Protein AF-A0A2G9ZWN4-F1 (afdb_monomer_lite)

Foldseek 3Di:
DVLQVVLPHQADPQADDDADSNVVSQVSSVVVVDDDDDDPPDDDDDDPCPVVVVVVHPRVVRHLSVLVVVCVVCVVVVLVVLLVCVVVVHPLVVLLVDVVNVVNVSVVVSCVSVDVCVSCVNRPDDD

pLDDT: mean 93.02, std 6.15, range [51.22, 98.0]

Radius of gyration: 16.31 Å; chains: 1; bounding box: 33×40×40 Å

Structure (mmCIF, N/CA/C/O backbone):
data_AF-A0A2G9ZWN4-F1
#
_entry.id   AF-A0A2G9ZWN4-F1
#
loop_
_atom_site.group_PDB
_atom_site.id
_atom_site.type_symbol
_atom_site.label_atom_id
_atom_site.label_alt_id
_atom_site.label_comp_id
_atom_site.label_asym_id
_atom_site.label_entity_id
_atom_site.label_seq_id
_atom_site.pdbx_PDB_ins_code
_atom_site.Cartn_x
_atom_site.Cartn_y
_atom_site.Cartn_z
_atom_site.occupancy
_atom_site.B_iso_or_equiv
_atom_site.auth_seq_id
_atom_site.auth_comp_id
_atom_site.auth_asym_id
_atom_site.auth_atom_id
_atom_site.pdbx_PDB_model_num
ATOM 1 N N . ARG A 1 1 ? -2.695 -15.331 -15.959 1.00 82.81 1 ARG A N 1
ATOM 2 C CA . ARG A 1 1 ? -2.865 -13.967 -16.517 1.00 82.81 1 ARG A CA 1
ATOM 3 C C . ARG A 1 1 ? -4.279 -13.441 -16.283 1.00 82.81 1 ARG A C 1
ATOM 5 O O . ARG A 1 1 ? -4.395 -12.327 -15.808 1.00 82.81 1 ARG A O 1
ATOM 12 N N . GLU A 1 2 ? -5.306 -14.276 -16.459 1.00 95.44 2 GLU A N 1
ATOM 13 C CA . GLU A 1 2 ? -6.726 -13.954 -16.218 1.00 95.44 2 GLU A CA 1
ATOM 14 C C . GLU A 1 2 ? -7.016 -13.087 -14.979 1.00 95.44 2 GLU A C 1
ATOM 16 O O . GLU A 1 2 ? -7.659 -12.053 -15.109 1.00 95.44 2 GLU A O 1
ATOM 21 N N . ILE A 1 3 ? -6.507 -13.450 -13.791 1.00 95.00 3 ILE A N 1
ATOM 22 C CA . ILE A 1 3 ? -6.748 -12.665 -12.564 1.00 95.00 3 ILE A CA 1
ATOM 23 C C . ILE A 1 3 ? -6.200 -11.241 -12.696 1.00 95.00 3 ILE A C 1
ATOM 25 O O . ILE A 1 3 ? -6.887 -10.297 -12.331 1.00 95.00 3 ILE A O 1
ATOM 29 N N . VAL A 1 4 ? -4.990 -11.081 -13.238 1.00 95.12 4 VAL A N 1
ATOM 30 C CA . VAL A 1 4 ? -4.358 -9.766 -13.429 1.00 95.12 4 VAL A CA 1
ATOM 31 C C . VAL A 1 4 ? -5.193 -8.913 -14.379 1.00 95.12 4 VAL A C 1
ATOM 33 O O . VAL A 1 4 ? -5.467 -7.758 -14.070 1.00 95.12 4 VAL A O 1
ATOM 36 N N . ASP A 1 5 ? -5.643 -9.487 -15.494 1.00 95.62 5 ASP A N 1
ATOM 37 C CA . ASP A 1 5 ? -6.469 -8.771 -16.468 1.00 95.62 5 ASP A CA 1
ATOM 38 C C . ASP A 1 5 ? -7.827 -8.385 -15.849 1.00 95.62 5 ASP A C 1
ATOM 40 O O . ASP A 1 5 ? -8.260 -7.239 -15.966 1.00 95.62 5 ASP A O 1
ATOM 44 N N . LYS A 1 6 ? -8.446 -9.299 -15.087 1.00 96.12 6 LYS A N 1
ATOM 45 C CA . LYS A 1 6 ? -9.713 -9.077 -14.373 1.00 96.12 6 LYS A CA 1
ATOM 46 C C . LYS A 1 6 ? -9.641 -7.928 -13.369 1.00 96.12 6 LYS A C 1
ATOM 48 O O . LYS A 1 6 ? -10.611 -7.194 -13.226 1.00 96.12 6 LYS A O 1
ATOM 53 N N . VAL A 1 7 ? -8.515 -7.764 -12.673 1.00 96.25 7 VAL A N 1
ATOM 54 C CA . VAL A 1 7 ? -8.360 -6.700 -11.669 1.00 96.25 7 VAL A CA 1
ATOM 55 C C . VAL A 1 7 ? -7.861 -5.375 -12.251 1.00 96.25 7 VAL A C 1
ATOM 57 O O . VAL A 1 7 ? -7.549 -4.466 -11.484 1.00 96.25 7 VAL A O 1
ATOM 60 N N . GLY A 1 8 ? -7.772 -5.237 -13.579 1.00 94.56 8 GLY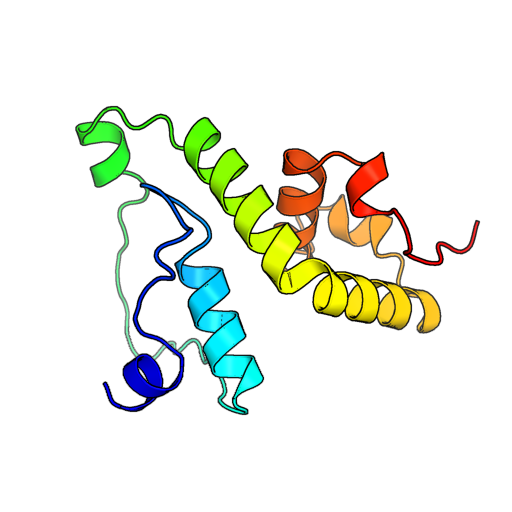 A N 1
ATOM 61 C CA . GLY A 1 8 ? -7.379 -3.990 -14.248 1.00 94.56 8 GLY A CA 1
ATOM 62 C C . GLY A 1 8 ? -5.913 -3.921 -14.686 1.00 94.56 8 GLY A C 1
ATOM 63 O O . GLY A 1 8 ? -5.376 -2.833 -14.855 1.00 94.56 8 GLY A O 1
ATOM 64 N N . GLY A 1 9 ? -5.246 -5.063 -14.863 1.00 95.00 9 GLY A N 1
ATOM 65 C CA . GLY A 1 9 ? -3.883 -5.143 -15.389 1.00 95.00 9 GLY A CA 1
ATOM 66 C C . GLY A 1 9 ? -2.783 -5.018 -14.330 1.00 95.00 9 GLY A C 1
ATOM 67 O O . GLY A 1 9 ? -3.039 -4.954 -13.124 1.00 95.00 9 GLY A O 1
ATOM 68 N N . LEU A 1 10 ? -1.526 -5.018 -14.793 1.00 93.19 10 LEU A N 1
ATOM 69 C CA . LEU A 1 10 ? -0.337 -5.032 -13.928 1.00 93.19 10 LEU A CA 1
ATOM 70 C C . LEU A 1 10 ? -0.186 -3.749 -13.107 1.00 93.19 10 LEU A C 1
ATOM 72 O O . LEU A 1 10 ? 0.088 -3.826 -11.915 1.00 93.19 10 LEU A O 1
ATOM 76 N N . ALA A 1 11 ? -0.404 -2.591 -13.722 1.00 92.94 11 ALA A N 1
ATOM 77 C CA . ALA A 1 11 ? -0.275 -1.297 -13.071 1.00 92.94 11 ALA A CA 1
ATOM 78 C C . ALA A 1 11 ? -1.398 -0.365 -13.526 1.00 92.94 11 ALA A C 1
ATOM 80 O O . ALA A 1 11 ? -1.783 -0.372 -14.695 1.00 92.94 11 ALA A O 1
ATOM 81 N N . ASP A 1 12 ? -1.892 0.439 -12.591 1.00 93.19 12 ASP A N 1
ATOM 82 C CA . ASP A 1 12 ? -2.768 1.566 -12.891 1.00 93.19 12 ASP A CA 1
ATOM 83 C C . ASP A 1 12 ? -1.967 2.668 -13.612 1.00 93.19 12 ASP A C 1
ATOM 85 O O . ASP A 1 12 ? -0.835 2.971 -13.224 1.00 93.19 12 ASP A O 1
ATOM 89 N N . LEU A 1 13 ? -2.544 3.270 -14.654 1.00 92.81 13 LEU A N 1
ATOM 90 C CA . LEU A 1 13 ? -1.895 4.303 -15.475 1.00 92.81 13 LEU A CA 1
ATOM 91 C C . LEU A 1 13 ? -1.741 5.646 -14.737 1.00 92.81 13 LEU A C 1
ATOM 93 O O . LEU A 1 13 ? -0.980 6.528 -15.166 1.00 92.81 13 LEU A O 1
ATOM 97 N N . ASP A 1 14 ? -2.433 5.802 -13.609 1.00 94.44 14 ASP A N 1
ATOM 98 C CA . ASP A 1 14 ? -2.260 6.946 -12.721 1.00 94.44 14 ASP A CA 1
ATOM 99 C C . ASP A 1 14 ? -0.880 6.948 -12.049 1.00 94.44 14 ASP A C 1
ATOM 101 O O . ASP A 1 14 ? -0.301 8.023 -11.835 1.00 94.44 14 ASP A O 1
ATOM 105 N N . TYR A 1 15 ? -0.297 5.769 -11.796 1.00 94.62 15 TYR A N 1
ATOM 106 C CA . TYR A 1 15 ? 1.068 5.666 -11.288 1.00 94.62 15 TYR A CA 1
ATOM 107 C C . TYR A 1 15 ? 2.081 6.111 -12.341 1.00 94.62 15 TYR A C 1
ATOM 109 O O . TYR A 1 15 ? 1.955 5.856 -13.539 1.00 94.62 15 TYR A O 1
ATOM 117 N N . LYS A 1 16 ? 3.123 6.803 -11.882 1.00 88.75 16 LYS A N 1
ATOM 118 C CA . LYS A 1 16 ? 4.256 7.214 -12.718 1.00 88.75 16 LYS A CA 1
ATOM 119 C C . LYS A 1 16 ? 5.448 6.299 -12.469 1.00 88.75 16 LYS A C 1
ATOM 121 O O . LYS A 1 16 ? 5.427 5.497 -11.553 1.00 88.75 16 LYS A O 1
ATOM 126 N N . THR A 1 17 ? 6.484 6.449 -13.281 1.00 89.62 17 THR A N 1
ATOM 127 C CA . THR A 1 17 ? 7.814 5.808 -13.254 1.00 89.62 17 THR A CA 1
ATOM 128 C C . THR A 1 17 ? 8.118 4.72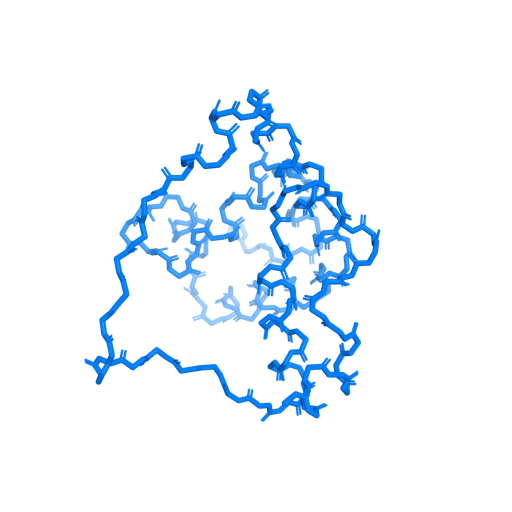0 -12.205 1.00 89.62 17 THR A C 1
ATOM 130 O O . THR A 1 17 ? 8.563 3.651 -12.606 1.00 89.62 17 THR A O 1
ATOM 133 N N . PHE A 1 18 ? 8.003 4.982 -10.893 1.00 90.81 18 PHE A N 1
ATOM 134 C CA . PHE A 1 18 ? 8.439 4.042 -9.853 1.00 90.81 18 PHE A CA 1
ATOM 135 C C . PHE A 1 18 ? 7.679 4.179 -8.519 1.00 90.81 18 PHE A C 1
ATOM 137 O O . PHE A 1 18 ? 7.698 5.250 -7.902 1.00 90.81 18 PHE A O 1
ATOM 144 N N . GLY A 1 19 ? 7.135 3.064 -8.018 1.00 92.88 19 GLY A N 1
ATOM 145 C CA . GLY A 1 19 ? 6.679 2.869 -6.642 1.00 92.88 19 GLY A CA 1
ATOM 146 C C . GLY A 1 19 ? 5.163 2.695 -6.500 1.00 92.88 19 GLY A C 1
ATOM 147 O O . GLY A 1 19 ? 4.392 3.333 -7.211 1.00 92.88 19 GLY A O 1
ATOM 148 N N . ALA A 1 20 ? 4.760 1.907 -5.498 1.00 95.25 20 ALA A N 1
ATOM 149 C CA . ALA A 1 20 ? 3.381 1.618 -5.084 1.00 95.25 20 ALA A CA 1
ATOM 150 C C . ALA A 1 20 ? 2.528 0.778 -6.054 1.00 95.25 20 ALA A C 1
ATOM 152 O O . ALA A 1 20 ? 1.462 0.317 -5.646 1.00 95.25 20 ALA A O 1
ATOM 153 N N . GLU A 1 21 ? 2.974 0.531 -7.289 1.00 95.06 21 GLU A N 1
ATOM 154 C CA . GLU A 1 21 ? 2.225 -0.262 -8.272 1.00 95.06 21 GLU A CA 1
ATOM 155 C C . GLU A 1 21 ? 2.052 -1.729 -7.848 1.00 95.06 21 GLU A C 1
ATOM 157 O O . GLU A 1 21 ? 0.989 -2.321 -8.043 1.00 95.06 21 GLU A O 1
ATOM 162 N N . ASP A 1 22 ? 3.073 -2.299 -7.209 1.00 94.19 22 ASP A N 1
ATOM 163 C CA . ASP A 1 22 ? 3.081 -3.663 -6.680 1.00 94.19 22 ASP A CA 1
ATOM 164 C C . ASP A 1 22 ? 2.090 -3.838 -5.521 1.00 94.19 22 ASP A C 1
ATOM 166 O O . ASP A 1 22 ? 1.347 -4.823 -5.438 1.00 94.19 22 ASP A O 1
ATOM 170 N N . THR A 1 23 ? 2.039 -2.838 -4.647 1.00 95.44 23 THR A N 1
ATOM 171 C CA . THR A 1 23 ? 1.145 -2.782 -3.496 1.00 95.44 23 THR A CA 1
ATOM 172 C C . THR A 1 23 ? -0.294 -2.563 -3.952 1.00 95.44 23 THR A C 1
ATOM 174 O O . THR A 1 23 ? -1.203 -3.224 -3.452 1.00 95.44 23 THR A O 1
ATOM 177 N N . ASP A 1 24 ? -0.517 -1.701 -4.947 1.00 97.50 24 ASP A N 1
ATOM 178 C CA . ASP A 1 24 ? -1.840 -1.487 -5.539 1.00 97.50 24 ASP A CA 1
ATOM 179 C C . ASP A 1 24 ? -2.375 -2.743 -6.220 1.00 97.50 24 ASP A C 1
ATOM 181 O O . ASP A 1 24 ? -3.515 -3.132 -5.968 1.00 97.50 24 ASP A O 1
ATOM 185 N N . LEU A 1 25 ? -1.557 -3.422 -7.030 1.00 97.19 25 LEU A N 1
ATOM 186 C CA . LEU A 1 25 ? -1.943 -4.697 -7.632 1.00 97.19 25 LEU A CA 1
ATOM 187 C C . LEU A 1 25 ? -2.314 -5.724 -6.558 1.00 97.19 25 LEU A C 1
ATOM 189 O O . LEU A 1 25 ? -3.357 -6.370 -6.652 1.00 97.19 25 LEU A O 1
ATOM 193 N N . SER A 1 26 ? -1.498 -5.828 -5.510 1.00 96.19 26 SER A N 1
ATOM 194 C CA . SER A 1 26 ? -1.749 -6.711 -4.371 1.00 96.19 26 SER A CA 1
ATOM 195 C C . SER A 1 26 ? -3.102 -6.422 -3.703 1.00 96.19 26 SER A C 1
ATOM 197 O O . SER A 1 26 ? -3.890 -7.335 -3.429 1.00 96.19 26 SER A O 1
ATOM 199 N N . TRP A 1 27 ? -3.423 -5.147 -3.489 1.00 96.62 27 TRP A N 1
ATOM 200 C CA . TRP A 1 27 ? -4.685 -4.735 -2.875 1.00 96.62 27 TRP A CA 1
ATOM 201 C C . TRP A 1 27 ? -5.877 -4.946 -3.804 1.00 96.62 27 TRP A C 1
ATOM 203 O O . TRP A 1 27 ? -6.908 -5.440 -3.353 1.00 96.62 27 TRP A O 1
ATOM 213 N N . ARG A 1 28 ? -5.738 -4.674 -5.107 1.00 97.31 28 ARG A N 1
ATOM 214 C CA . ARG A 1 28 ? -6.780 -4.968 -6.103 1.00 97.31 28 ARG A CA 1
ATOM 215 C C . ARG A 1 28 ? -7.094 -6.459 -6.170 1.00 97.31 28 ARG A C 1
ATOM 217 O O . ARG A 1 28 ? -8.267 -6.822 -6.162 1.00 97.31 28 ARG A O 1
ATOM 224 N N . ILE A 1 29 ? -6.076 -7.322 -6.183 1.00 97.19 29 ILE A N 1
ATOM 225 C CA . ILE A 1 29 ? -6.244 -8.784 -6.131 1.00 97.19 29 ILE A CA 1
ATOM 226 C C . ILE A 1 29 ? -6.991 -9.192 -4.857 1.00 97.19 29 ILE A C 1
ATOM 228 O O . ILE A 1 29 ? -7.977 -9.927 -4.928 1.00 97.19 29 ILE A O 1
ATOM 232 N N . SER A 1 30 ? -6.568 -8.669 -3.706 1.00 95.56 30 SER A N 1
ATOM 233 C CA . SER A 1 30 ? -7.169 -9.009 -2.410 1.00 95.56 30 SER A CA 1
ATOM 234 C C . SER A 1 30 ? -8.618 -8.522 -2.293 1.00 95.56 30 SER A C 1
ATOM 236 O O . SER A 1 30 ? -9.480 -9.251 -1.808 1.00 95.56 30 SER A O 1
ATOM 238 N N . ALA A 1 31 ? -8.924 -7.331 -2.818 1.00 95.38 31 ALA A N 1
ATOM 239 C CA . ALA A 1 31 ? -10.277 -6.775 -2.864 1.00 95.38 31 ALA A CA 1
ATOM 240 C C . ALA A 1 31 ? -11.246 -7.606 -3.726 1.00 95.38 31 ALA A C 1
ATOM 242 O O . ALA A 1 31 ? -12.454 -7.541 -3.520 1.00 95.38 31 ALA A O 1
ATOM 243 N N . HIS A 1 32 ? -10.730 -8.424 -4.650 1.00 95.88 32 HIS A N 1
ATOM 244 C CA . HIS A 1 32 ? -11.518 -9.379 -5.435 1.00 95.88 32 HIS A CA 1
ATOM 245 C C . HIS A 1 32 ? -11.634 -10.766 -4.770 1.00 95.88 32 HIS A C 1
ATOM 247 O O . HIS A 1 32 ? -12.072 -11.719 -5.413 1.00 95.88 32 HIS A O 1
ATOM 253 N N . GLY A 1 33 ? -11.251 -10.897 -3.494 1.00 96.06 33 GLY A N 1
ATOM 254 C CA . GLY A 1 33 ? -11.407 -12.123 -2.704 1.00 96.06 33 GLY A CA 1
ATOM 255 C C . GLY A 1 33 ? -10.296 -13.159 -2.893 1.00 96.06 33 GLY A C 1
ATOM 256 O O . GLY A 1 33 ? -10.396 -14.269 -2.370 1.00 96.06 33 GLY A O 1
ATOM 257 N N . TYR A 1 34 ? -9.232 -12.822 -3.623 1.00 97.06 34 TYR A N 1
ATOM 258 C CA . TYR A 1 34 ? -8.079 -13.701 -3.794 1.00 97.06 34 TYR A CA 1
ATOM 259 C C . TYR A 1 34 ? -7.064 -13.520 -2.660 1.00 97.06 34 TYR A C 1
ATOM 261 O O . TYR A 1 34 ? -7.023 -12.492 -1.988 1.00 97.06 34 TYR A O 1
ATOM 269 N N . LYS A 1 35 ? -6.213 -14.530 -2.456 1.00 94.81 35 LYS A N 1
ATOM 270 C CA . LYS A 1 35 ? -5.138 -14.502 -1.457 1.00 94.81 35 LYS A CA 1
ATOM 271 C C . LYS A 1 35 ? -3.789 -14.268 -2.125 1.00 94.81 35 LYS A C 1
ATOM 273 O O . LYS A 1 35 ? -3.518 -14.822 -3.189 1.00 94.81 35 LYS A O 1
ATOM 278 N N . LEU A 1 36 ? -2.932 -13.506 -1.457 1.00 93.88 36 LEU A N 1
ATOM 279 C CA . LEU A 1 36 ? -1.517 -13.372 -1.792 1.00 93.88 36 LEU A CA 1
ATOM 280 C C . LEU A 1 36 ? -0.709 -14.246 -0.839 1.00 93.88 36 LEU A C 1
ATOM 282 O O . LEU A 1 36 ? -0.955 -14.233 0.366 1.00 93.88 36 LEU A O 1
ATOM 286 N N . VAL A 1 37 ? 0.231 -15.022 -1.374 1.00 93.69 37 VAL A N 1
ATOM 287 C CA . VAL A 1 37 ? 0.998 -16.002 -0.598 1.00 93.69 37 VAL A CA 1
ATOM 288 C C . VAL A 1 37 ? 2.472 -15.883 -0.955 1.00 93.69 37 VAL A C 1
ATOM 290 O O . VAL A 1 37 ? 2.833 -15.864 -2.130 1.00 93.69 37 VAL A O 1
ATOM 293 N N . VAL A 1 38 ? 3.324 -15.834 0.067 1.00 92.62 38 VAL A N 1
ATOM 294 C CA . VAL A 1 38 ? 4.774 -15.991 -0.076 1.00 92.62 38 VAL A CA 1
ATOM 295 C C . VAL A 1 38 ? 5.102 -17.472 0.100 1.00 92.62 38 VAL A C 1
ATOM 297 O O . VAL A 1 38 ? 4.646 -18.093 1.057 1.00 92.62 38 VAL A O 1
ATOM 300 N N . THR A 1 39 ? 5.873 -18.048 -0.824 1.00 95.00 39 THR A N 1
ATOM 301 C CA . THR A 1 39 ? 6.280 -19.460 -0.778 1.00 95.00 39 THR A CA 1
ATOM 302 C C . THR A 1 39 ? 7.786 -19.588 -0.587 1.00 95.00 39 THR A C 1
ATOM 304 O O . THR A 1 39 ? 8.556 -18.865 -1.213 1.00 95.00 39 THR A O 1
ATOM 307 N N . SER A 1 40 ? 8.206 -20.529 0.259 1.00 95.31 40 SER A N 1
ATOM 308 C CA . SER A 1 40 ? 9.609 -20.924 0.427 1.00 95.31 40 SER A CA 1
ATOM 309 C C . SER A 1 40 ? 10.054 -22.001 -0.571 1.00 95.31 40 SER A C 1
ATOM 311 O O . SER A 1 40 ? 11.229 -22.352 -0.602 1.00 95.31 40 SER A O 1
ATOM 313 N N . GLY A 1 41 ? 9.142 -22.517 -1.405 1.00 97.50 41 GLY A N 1
ATOM 314 C CA . GLY A 1 41 ? 9.449 -23.532 -2.420 1.00 97.50 41 GLY A CA 1
ATOM 315 C C . GLY A 1 41 ? 10.216 -23.002 -3.637 1.00 97.50 41 GLY A C 1
ATOM 316 O O . GLY A 1 41 ? 10.597 -23.782 -4.504 1.00 97.50 41 GLY A O 1
ATOM 317 N N . VAL A 1 42 ? 10.431 -21.686 -3.721 1.00 96.25 42 VAL A N 1
ATOM 318 C CA . VAL A 1 42 ? 11.179 -21.027 -4.797 1.00 96.25 42 VAL A CA 1
ATOM 319 C C . VAL A 1 42 ? 12.094 -19.967 -4.189 1.00 96.25 42 VAL A C 1
ATOM 321 O O . VAL A 1 42 ? 11.684 -19.224 -3.300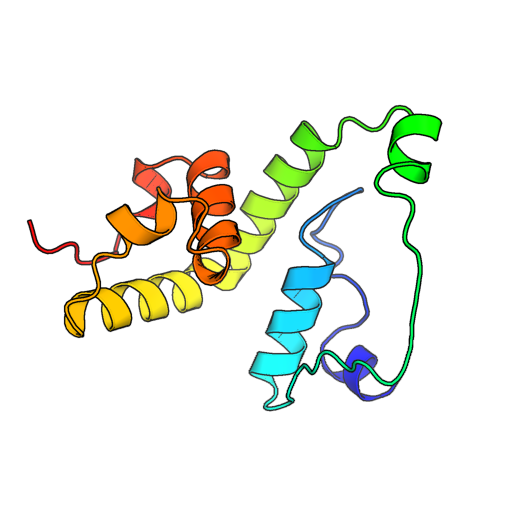 1.00 96.25 42 VAL A O 1
ATOM 324 N N . TYR A 1 43 ? 13.322 -19.872 -4.701 1.00 95.94 43 TYR A N 1
ATOM 325 C CA . TYR A 1 43 ? 14.272 -18.821 -4.347 1.00 95.94 43 TYR A CA 1
ATOM 326 C C . TYR A 1 43 ? 14.526 -17.903 -5.543 1.00 95.94 43 TYR A C 1
ATOM 328 O O . TYR A 1 43 ? 14.882 -18.362 -6.626 1.00 95.94 43 TYR A O 1
ATOM 336 N N . VAL A 1 44 ? 14.377 -16.596 -5.328 1.00 94.56 44 VAL A N 1
ATOM 337 C CA . VAL A 1 44 ? 14.715 -15.557 -6.306 1.00 94.56 44 VAL A CA 1
ATOM 338 C C . VAL A 1 44 ? 15.616 -14.536 -5.621 1.00 94.56 44 VAL A C 1
ATOM 340 O O . VAL A 1 44 ? 15.229 -13.931 -4.622 1.00 94.56 44 VAL A O 1
ATOM 343 N N . HIS A 1 45 ? 16.817 -14.326 -6.159 1.00 94.81 45 HIS A N 1
ATOM 344 C CA . HIS A 1 45 ? 17.732 -13.299 -5.666 1.00 94.81 45 HIS A CA 1
ATOM 345 C C . HIS A 1 45 ? 17.466 -11.962 -6.370 1.00 94.81 45 HIS A C 1
ATOM 347 O O . HIS A 1 45 ? 17.549 -11.879 -7.594 1.00 94.81 45 HIS A O 1
ATOM 353 N N . HIS A 1 46 ? 17.171 -10.905 -5.608 1.00 91.31 46 HIS A N 1
ATOM 354 C CA . HIS A 1 46 ? 16.881 -9.574 -6.147 1.00 91.31 46 HIS A CA 1
ATOM 355 C C . HIS A 1 46 ? 17.968 -8.561 -5.759 1.00 91.31 46 HIS A C 1
ATOM 357 O O . HIS A 1 46 ? 18.107 -8.193 -4.590 1.00 91.31 46 HIS A O 1
ATOM 363 N N . PHE A 1 47 ? 18.696 -8.055 -6.760 1.00 93.69 47 PHE A N 1
ATOM 364 C CA . PHE A 1 47 ? 19.635 -6.942 -6.598 1.00 93.69 47 PHE A CA 1
ATOM 365 C C . PHE A 1 47 ? 18.870 -5.622 -6.496 1.00 93.69 47 PHE A C 1
ATOM 367 O O . PHE A 1 47 ? 18.520 -5.006 -7.506 1.00 93.69 47 PHE A O 1
ATOM 374 N N . LYS A 1 48 ? 18.591 -5.194 -5.261 1.00 88.56 48 LYS A N 1
ATOM 375 C CA . LYS A 1 48 ? 17.811 -3.981 -4.999 1.00 88.56 48 LYS A CA 1
ATOM 376 C C . LYS A 1 48 ? 18.407 -2.773 -5.726 1.00 88.56 48 LYS A C 1
ATOM 378 O O . LYS A 1 48 ? 19.606 -2.533 -5.666 1.00 88.56 48 LYS A O 1
ATOM 383 N N . HIS A 1 49 ? 17.529 -1.996 -6.358 1.00 87.69 49 HIS A N 1
ATOM 384 C CA . HIS A 1 49 ? 17.798 -0.670 -6.931 1.00 87.69 49 HIS A CA 1
ATOM 385 C C . HIS A 1 49 ? 18.726 -0.601 -8.143 1.00 87.69 49 HIS A C 1
ATOM 387 O O . HIS A 1 49 ? 18.776 0.463 -8.753 1.00 87.69 49 HIS A O 1
ATOM 393 N N . LYS A 1 50 ? 19.340 -1.713 -8.565 1.00 90.12 50 LYS A N 1
ATOM 394 C CA . LYS A 1 50 ? 20.271 -1.760 -9.699 1.00 90.12 50 LYS A CA 1
ATOM 395 C C . LYS A 1 50 ? 19.764 -0.991 -10.925 1.00 90.12 50 LYS A C 1
ATOM 397 O O . LYS A 1 50 ? 20.399 -0.034 -11.349 1.00 90.12 50 LYS A O 1
ATOM 402 N N . SER A 1 51 ? 18.567 -1.319 -11.414 1.00 86.56 51 SER A N 1
ATOM 403 C CA . SER A 1 51 ? 17.987 -0.642 -12.582 1.00 86.56 51 SER A CA 1
ATOM 404 C C . SER A 1 51 ? 17.682 0.838 -12.339 1.00 86.56 51 SER A C 1
ATOM 406 O O . SER A 1 51 ? 17.784 1.647 -13.254 1.00 86.56 51 SER A O 1
ATOM 408 N N . SER A 1 52 ? 17.290 1.227 -11.125 1.00 87.94 52 SER A N 1
ATOM 409 C CA . SER A 1 52 ? 17.001 2.633 -10.821 1.00 87.94 52 SER A CA 1
ATOM 410 C C . SER A 1 52 ? 18.265 3.476 -10.730 1.00 87.94 52 SER A C 1
ATOM 412 O O . SER A 1 52 ? 18.260 4.619 -11.181 1.00 87.94 52 SER A O 1
ATOM 414 N N . ASP A 1 53 ? 19.317 2.912 -10.147 1.00 90.19 53 ASP A N 1
ATOM 415 C CA . ASP A 1 53 ? 20.593 3.585 -9.949 1.00 90.19 53 ASP A CA 1
ATOM 416 C C . ASP A 1 53 ? 21.320 3.735 -11.303 1.00 90.19 53 ASP A C 1
ATOM 418 O O . ASP A 1 53 ? 21.783 4.826 -11.621 1.00 90.19 53 ASP A O 1
ATOM 422 N N . GLU A 1 54 ? 21.284 2.711 -12.168 1.00 92.62 54 GLU A N 1
ATOM 423 C CA . GLU A 1 54 ? 21.790 2.772 -13.556 1.00 92.62 54 GLU A CA 1
ATOM 424 C C . GLU A 1 54 ? 21.091 3.851 -14.407 1.00 92.62 54 GLU A C 1
ATOM 426 O O . GLU A 1 54 ? 21.705 4.450 -15.287 1.00 92.62 54 GLU A O 1
ATOM 431 N N . ASN A 1 55 ? 19.814 4.134 -14.128 1.00 90.94 55 ASN A N 1
ATOM 432 C CA . ASN A 1 55 ? 19.017 5.133 -14.848 1.00 90.94 55 ASN A CA 1
ATOM 433 C C . ASN A 1 55 ? 18.937 6.493 -14.126 1.00 90.94 55 ASN A C 1
ATOM 435 O O . ASN A 1 55 ? 18.137 7.344 -14.517 1.00 90.94 55 ASN A O 1
ATOM 439 N N . ASN A 1 56 ? 19.731 6.713 -13.068 1.00 91.81 56 ASN A N 1
ATOM 440 C CA . ASN A 1 56 ? 19.738 7.948 -12.268 1.00 91.81 56 ASN A CA 1
ATOM 441 C C . ASN A 1 56 ? 18.335 8.395 -11.800 1.00 91.81 56 ASN A C 1
ATOM 443 O O . ASN A 1 56 ? 18.023 9.589 -11.721 1.00 91.81 56 ASN A O 1
ATOM 447 N N . LEU A 1 57 ? 17.452 7.440 -11.493 1.00 92.12 57 LEU A N 1
ATOM 448 C CA . LEU A 1 57 ? 16.081 7.742 -11.097 1.00 92.12 57 LEU A CA 1
ATOM 449 C C . LEU A 1 57 ? 16.037 8.338 -9.689 1.00 92.12 57 LEU A C 1
ATOM 451 O O . LEU A 1 57 ? 16.488 7.732 -8.714 1.00 92.12 57 LEU A O 1
ATOM 455 N N . ASN A 1 58 ? 15.360 9.480 -9.539 1.00 92.81 58 ASN A N 1
ATOM 456 C CA . ASN A 1 58 ? 15.035 10.022 -8.220 1.00 92.81 58 ASN A CA 1
ATOM 457 C C . ASN A 1 58 ? 13.884 9.227 -7.575 1.00 92.81 58 ASN A C 1
ATOM 459 O O . ASN A 1 58 ? 12.736 9.678 -7.516 1.00 92.81 58 ASN A O 1
ATOM 463 N N . ARG A 1 59 ? 14.203 8.025 -7.081 1.00 91.25 59 ARG A N 1
ATOM 464 C CA . ARG A 1 59 ? 13.245 7.087 -6.476 1.00 91.25 59 ARG A CA 1
ATOM 465 C C . ARG A 1 59 ? 12.416 7.729 -5.372 1.00 91.25 59 ARG A C 1
ATOM 467 O O . ARG A 1 59 ? 11.202 7.587 -5.368 1.00 91.25 59 ARG A O 1
ATOM 474 N N . LYS A 1 60 ? 13.050 8.488 -4.470 1.00 91.56 60 LYS A N 1
ATOM 475 C CA . LYS A 1 60 ? 12.353 9.156 -3.356 1.00 91.56 60 LYS A CA 1
ATOM 476 C C . LYS A 1 60 ? 11.256 10.096 -3.862 1.00 91.56 60 LYS A C 1
ATOM 478 O O . LYS A 1 60 ? 10.149 10.077 -3.330 1.00 91.56 60 LYS A O 1
ATOM 483 N N . LYS A 1 61 ? 11.542 10.888 -4.903 1.00 94.31 61 LYS A N 1
ATOM 484 C CA . LYS A 1 61 ? 10.556 11.787 -5.518 1.00 94.31 61 LYS A CA 1
ATOM 485 C C . LYS A 1 61 ? 9.391 11.004 -6.128 1.00 94.31 61 LYS A C 1
ATOM 487 O O . LYS A 1 61 ? 8.247 11.350 -5.846 1.00 94.31 61 LYS A O 1
ATOM 492 N N . PHE A 1 62 ? 9.668 9.970 -6.924 1.00 94.19 62 PHE A N 1
ATOM 493 C CA . PHE A 1 62 ? 8.620 9.184 -7.586 1.00 94.19 62 PHE A CA 1
ATOM 494 C C . PHE A 1 62 ? 7.772 8.384 -6.594 1.00 94.19 62 PHE A C 1
ATOM 496 O O . PHE A 1 62 ? 6.550 8.504 -6.630 1.00 94.19 62 PHE A O 1
ATOM 503 N N . CYS A 1 63 ? 8.392 7.704 -5.623 1.00 93.62 63 CYS A N 1
ATOM 504 C CA . CYS A 1 63 ? 7.663 7.018 -4.556 1.00 93.62 63 CYS A CA 1
ATOM 505 C C . CYS A 1 63 ? 6.766 7.980 -3.771 1.00 93.62 63 CYS A C 1
ATOM 507 O O . CYS A 1 63 ? 5.663 7.611 -3.392 1.00 93.62 63 CYS A O 1
ATOM 509 N N . ARG A 1 64 ? 7.201 9.224 -3.520 1.00 95.31 64 ARG A N 1
ATOM 510 C CA . ARG A 1 64 ? 6.354 10.219 -2.844 1.00 95.31 64 ARG A CA 1
ATOM 511 C C . ARG A 1 64 ? 5.105 10.554 -3.646 1.00 95.31 64 ARG A C 1
ATOM 513 O O . ARG A 1 64 ? 4.020 10.557 -3.078 1.00 95.31 64 ARG A O 1
ATOM 520 N N . VAL A 1 65 ? 5.262 10.808 -4.943 1.00 95.69 65 VAL A N 1
ATOM 521 C CA . VAL A 1 65 ? 4.138 11.106 -5.841 1.00 95.69 65 VAL A CA 1
ATOM 522 C C . VAL A 1 65 ? 3.184 9.915 -5.926 1.00 95.69 65 VAL A C 1
ATOM 524 O O . VAL A 1 65 ? 1.987 10.076 -5.707 1.00 95.69 65 VAL A O 1
ATOM 527 N N . ASN A 1 66 ? 3.703 8.712 -6.164 1.00 97.06 66 ASN A N 1
ATOM 528 C CA . ASN A 1 66 ? 2.866 7.525 -6.301 1.00 97.06 66 ASN A CA 1
ATOM 529 C C . ASN A 1 66 ? 2.212 7.095 -4.980 1.00 97.06 66 ASN A C 1
ATOM 531 O O . ASN A 1 66 ? 1.090 6.602 -5.000 1.00 97.06 66 ASN A O 1
ATOM 535 N N . ASN A 1 67 ? 2.846 7.335 -3.829 1.00 97.19 67 ASN A N 1
ATOM 536 C CA . ASN A 1 67 ? 2.215 7.103 -2.528 1.00 97.19 67 ASN A CA 1
ATOM 537 C C . ASN A 1 67 ? 1.030 8.051 -2.282 1.00 97.19 67 ASN A C 1
ATOM 539 O O . ASN A 1 67 ? 0.073 7.647 -1.629 1.00 97.19 67 ASN A O 1
ATOM 543 N N . GLU A 1 68 ? 1.056 9.280 -2.812 1.00 96.62 68 GLU A N 1
ATOM 544 C CA . GLU A 1 68 ? -0.112 10.175 -2.795 1.00 96.62 68 GLU A CA 1
ATOM 545 C C . GLU A 1 68 ? -1.241 9.630 -3.673 1.00 96.62 68 GLU A C 1
ATOM 547 O O . GLU A 1 68 ? -2.369 9.541 -3.195 1.00 96.62 68 GLU A O 1
ATOM 552 N N . VAL A 1 69 ? -0.941 9.176 -4.896 1.00 97.56 69 VAL A N 1
ATOM 553 C CA . VAL A 1 69 ? -1.927 8.510 -5.772 1.00 97.56 69 VAL A CA 1
ATOM 554 C C . VAL A 1 69 ? -2.534 7.288 -5.075 1.00 97.56 69 VAL A C 1
ATOM 556 O O . VAL A 1 69 ? -3.755 7.170 -4.970 1.00 97.56 69 VAL A O 1
ATOM 559 N N . PHE A 1 70 ? -1.686 6.421 -4.513 1.00 98.00 70 PHE A N 1
ATOM 560 C CA . PHE A 1 70 ? -2.110 5.245 -3.756 1.00 98.00 70 PHE A CA 1
ATOM 561 C C . PHE A 1 70 ? -3.011 5.626 -2.580 1.00 98.00 70 PHE A C 1
ATOM 563 O O . PHE A 1 70 ? -4.092 5.060 -2.417 1.00 98.00 70 PHE A O 1
ATOM 570 N N . TYR A 1 71 ? -2.593 6.596 -1.762 1.00 97.81 71 TYR A N 1
ATOM 571 C CA . TYR A 1 71 ? -3.379 7.030 -0.616 1.00 97.81 71 TYR A CA 1
ATOM 572 C C . TYR A 1 71 ? -4.733 7.583 -1.056 1.00 97.81 71 TYR A C 1
ATOM 574 O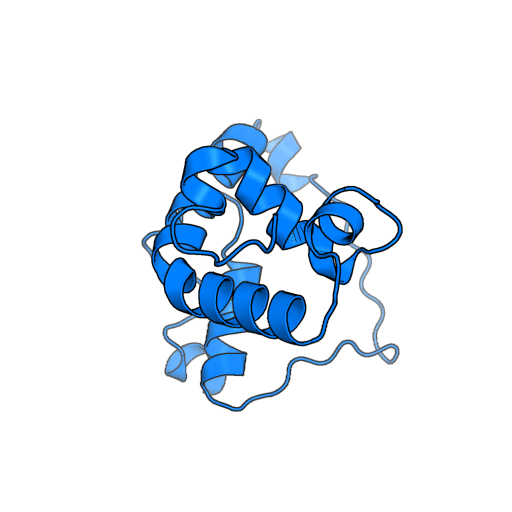 O . TYR A 1 71 ? -5.742 7.215 -0.468 1.00 97.81 71 TYR A O 1
ATOM 582 N N . GLN A 1 72 ? -4.804 8.409 -2.103 1.00 97.38 72 GLN A N 1
ATOM 583 C CA . GLN A 1 72 ? -6.091 8.933 -2.568 1.00 97.38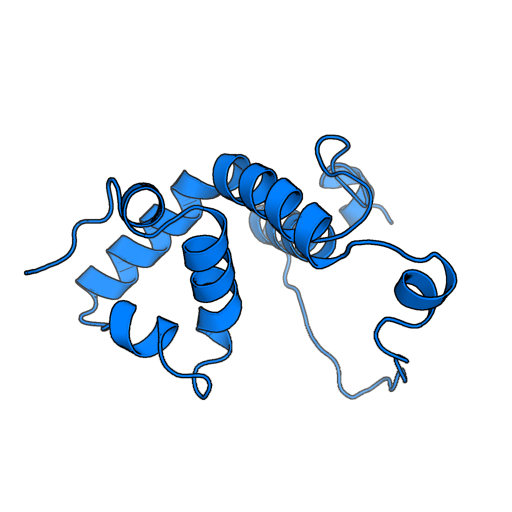 72 GLN A CA 1
ATOM 584 C C . GLN A 1 72 ? -7.049 7.828 -3.019 1.00 97.38 72 GLN A C 1
ATOM 586 O O . GLN A 1 72 ? -8.235 7.897 -2.689 1.00 97.38 72 GLN A O 1
ATOM 591 N N . LYS A 1 73 ? -6.530 6.798 -3.695 1.00 97.38 73 LYS A N 1
ATOM 592 C CA . LYS A 1 73 ? -7.295 5.628 -4.137 1.00 97.38 73 LYS A CA 1
ATOM 593 C C . LYS A 1 73 ? -7.806 4.781 -2.968 1.00 97.38 73 LYS A C 1
ATOM 595 O O . LYS A 1 73 ? -8.956 4.352 -2.978 1.00 97.38 73 LYS A O 1
ATOM 600 N N . TRP A 1 74 ? -6.983 4.584 -1.938 1.00 97.69 74 TRP A N 1
ATOM 601 C CA . TRP A 1 74 ? -7.241 3.613 -0.866 1.00 97.69 74 TRP A CA 1
ATOM 602 C C . TRP A 1 74 ? -7.546 4.217 0.515 1.00 97.69 74 TRP A C 1
ATOM 604 O O . TRP A 1 74 ? -7.736 3.477 1.483 1.00 97.69 74 TRP A O 1
ATOM 614 N N . LYS A 1 75 ? -7.633 5.548 0.646 1.00 96.88 75 LYS A N 1
ATOM 615 C CA . LYS A 1 75 ? -7.799 6.242 1.941 1.00 96.88 75 LYS A CA 1
ATOM 616 C C . LYS A 1 75 ? -8.995 5.761 2.756 1.00 96.88 75 LYS A C 1
ATOM 618 O O . LYS A 1 75 ? -8.897 5.727 3.975 1.00 96.88 75 LYS A O 1
ATOM 623 N N . SER A 1 76 ? -10.112 5.400 2.126 1.00 96.25 76 SER A N 1
ATOM 624 C CA . SER A 1 76 ? -11.294 4.895 2.839 1.00 96.25 76 SER A CA 1
ATOM 625 C C . SER A 1 76 ? -11.005 3.560 3.527 1.00 96.25 76 SER A C 1
ATOM 627 O O . SER A 1 76 ? -11.289 3.409 4.713 1.00 96.25 76 SER A O 1
ATOM 629 N N . VAL A 1 77 ? -10.365 2.629 2.814 1.00 96.31 77 VAL A N 1
ATOM 630 C CA . VAL A 1 77 ? -9.955 1.317 3.334 1.00 96.31 77 VAL A CA 1
ATOM 631 C C . VAL A 1 77 ? -8.926 1.478 4.450 1.00 96.31 77 VAL A C 1
ATOM 633 O O . VAL A 1 77 ? -9.090 0.900 5.521 1.00 96.31 77 VAL A O 1
ATOM 636 N N . ILE A 1 78 ? -7.916 2.328 4.241 1.00 96.56 78 ILE A N 1
ATOM 637 C CA . ILE A 1 78 ? -6.887 2.621 5.250 1.00 96.56 78 ILE A CA 1
ATOM 638 C C . ILE A 1 78 ? -7.521 3.181 6.528 1.00 96.56 78 ILE A C 1
ATOM 640 O O . ILE A 1 78 ? -7.235 2.698 7.620 1.00 96.56 78 ILE A O 1
ATOM 644 N N . LYS A 1 79 ? -8.407 4.178 6.412 1.00 96.12 79 LYS A N 1
ATOM 645 C CA . LYS A 1 79 ? -9.076 4.785 7.573 1.00 96.12 79 LYS A CA 1
ATOM 646 C C . LYS A 1 79 ? -9.977 3.789 8.292 1.00 96.12 79 LYS A C 1
ATOM 648 O O . LYS A 1 79 ? -9.963 3.740 9.517 1.00 96.12 79 LYS A O 1
ATOM 653 N N . SER A 1 80 ? -10.719 2.970 7.546 1.00 95.75 80 SER A N 1
ATOM 654 C CA . SER A 1 80 ? -11.548 1.911 8.127 1.00 95.75 80 SER A CA 1
ATOM 655 C C . SER A 1 80 ? -10.711 0.904 8.915 1.00 95.75 80 SER A C 1
ATOM 657 O O . SER A 1 80 ? -11.122 0.502 9.999 1.00 95.75 80 SER A O 1
ATOM 659 N N . PHE A 1 81 ? -9.547 0.513 8.390 1.00 95.19 81 PHE A N 1
ATOM 660 C CA . PHE A 1 81 ? -8.609 -0.363 9.088 1.00 95.19 81 PHE A CA 1
ATOM 661 C C . PHE A 1 81 ? -8.086 0.292 10.372 1.00 95.19 81 PHE A C 1
ATOM 663 O O . PHE A 1 81 ? -8.230 -0.282 11.445 1.00 95.19 81 PHE A O 1
ATOM 670 N N . LEU A 1 82 ? -7.564 1.520 10.285 1.00 95.81 82 LEU A N 1
ATOM 671 C CA . LEU A 1 82 ? -7.019 2.236 11.443 1.00 95.81 82 LEU A CA 1
ATOM 672 C C . LEU A 1 82 ? -8.060 2.416 12.553 1.00 95.81 82 LEU A C 1
ATOM 674 O O . LEU A 1 82 ? -7.766 2.138 13.710 1.00 95.81 82 LEU A O 1
ATOM 678 N N . ASN A 1 83 ? -9.283 2.831 12.207 1.00 95.50 83 ASN A N 1
ATOM 679 C CA . ASN A 1 83 ? -10.367 2.984 13.179 1.00 95.50 83 ASN A CA 1
ATOM 680 C C . ASN A 1 83 ? -10.709 1.657 13.865 1.00 95.50 83 ASN A C 1
ATOM 682 O O . ASN A 1 83 ? -10.924 1.639 15.073 1.00 95.50 83 ASN A O 1
ATOM 686 N N . LYS A 1 84 ? -10.729 0.548 13.115 1.00 95.50 84 LYS A N 1
ATOM 687 C CA . LYS A 1 84 ? -10.987 -0.783 13.673 1.00 95.50 84 LYS A CA 1
ATOM 688 C C . LYS A 1 84 ? -9.888 -1.214 14.646 1.00 95.50 84 LYS A C 1
ATOM 690 O O . LYS A 1 84 ? -10.199 -1.692 15.730 1.00 95.50 84 LYS A O 1
ATOM 695 N N . GLU A 1 85 ? -8.620 -1.029 14.287 1.00 95.12 85 GLU A N 1
ATOM 696 C CA . GLU A 1 85 ? -7.492 -1.352 15.169 1.00 95.12 85 GLU A CA 1
ATOM 697 C C . GLU A 1 85 ? -7.540 -0.530 16.465 1.00 95.12 85 GLU A C 1
ATOM 699 O O . GLU A 1 85 ? -7.422 -1.085 17.556 1.00 95.12 85 GLU A O 1
ATOM 704 N N . ILE A 1 86 ? -7.815 0.775 16.363 1.00 94.56 86 ILE A N 1
ATOM 705 C CA . ILE A 1 86 ? -7.964 1.657 17.531 1.00 94.56 86 ILE A CA 1
ATOM 706 C C . ILE A 1 86 ? -9.126 1.199 18.421 1.00 94.56 86 ILE A C 1
ATOM 708 O O . ILE A 1 86 ? -8.967 1.107 19.634 1.00 94.56 86 ILE A O 1
ATOM 712 N N . GLN A 1 87 ? -10.279 0.859 17.835 1.00 94.81 87 GLN A N 1
ATOM 713 C CA . GLN A 1 87 ? -11.430 0.325 18.577 1.00 94.81 87 GLN A CA 1
ATOM 714 C C . GLN A 1 87 ? -11.111 -0.991 19.296 1.00 94.81 87 GLN A C 1
ATOM 716 O O . GLN A 1 87 ? -11.661 -1.255 20.362 1.00 94.81 87 GLN A O 1
ATOM 721 N N . ASN A 1 88 ? -10.193 -1.789 18.749 1.00 95.44 88 ASN A N 1
ATOM 722 C CA . ASN A 1 88 ? -9.695 -3.012 19.376 1.00 95.44 88 ASN A CA 1
ATOM 723 C C . ASN A 1 88 ? -8.613 -2.753 20.445 1.00 95.44 88 ASN A C 1
ATOM 725 O O . ASN A 1 88 ? -8.048 -3.706 20.978 1.00 95.44 88 ASN A O 1
ATOM 729 N N . GLY A 1 89 ? -8.305 -1.490 20.763 1.00 94.44 89 GLY A N 1
ATOM 730 C CA . GLY A 1 89 ? -7.299 -1.111 21.759 1.00 94.44 89 GLY A CA 1
ATOM 731 C C . GLY A 1 89 ? -5.854 -1.195 21.261 1.00 94.44 89 GLY A C 1
ATOM 732 O O . GLY A 1 89 ? -4.927 -1.201 22.070 1.00 94.44 89 GLY A O 1
ATOM 733 N N . ILE A 1 90 ? -5.638 -1.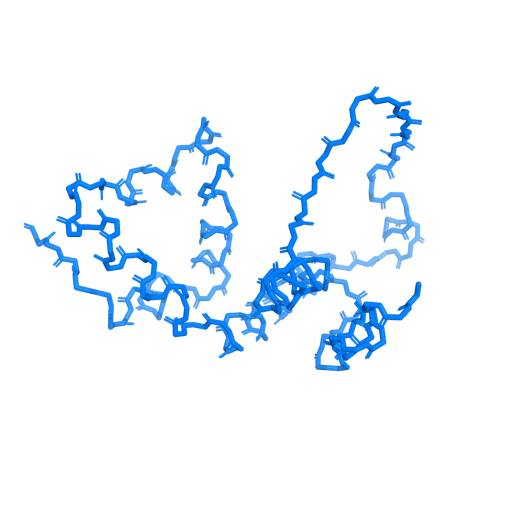276 19.946 1.00 94.38 90 ILE A N 1
ATOM 734 C CA . ILE A 1 90 ? -4.300 -1.339 19.356 1.00 94.38 90 ILE A CA 1
ATOM 735 C C . ILE A 1 90 ? -3.718 0.072 19.219 1.00 94.38 90 ILE A C 1
ATOM 737 O O . ILE A 1 90 ? -4.282 0.941 18.550 1.00 94.38 90 ILE A O 1
ATOM 741 N N . ASP A 1 91 ? -2.533 0.291 19.794 1.00 93.75 91 ASP A N 1
ATOM 742 C CA . ASP A 1 91 ? -1.781 1.542 19.645 1.00 93.75 91 ASP A CA 1
ATOM 743 C C . ASP A 1 91 ? -1.066 1.598 18.284 1.00 93.75 91 ASP A C 1
ATOM 745 O O . ASP A 1 91 ? 0.146 1.403 18.153 1.00 93.75 91 ASP A O 1
ATOM 749 N N . VAL A 1 92 ? -1.839 1.885 17.238 1.00 94.25 92 VAL A N 1
ATOM 750 C CA . VAL A 1 92 ? -1.332 2.000 15.864 1.00 94.25 92 VAL A CA 1
ATOM 751 C C . VAL A 1 92 ? -0.267 3.089 15.711 1.00 94.25 92 VAL A C 1
ATOM 753 O O . VAL A 1 92 ? 0.604 2.967 14.851 1.00 94.25 92 VAL A O 1
ATOM 756 N N . LYS A 1 93 ? -0.278 4.145 16.541 1.00 92.31 93 LYS A N 1
ATOM 757 C CA . LYS A 1 93 ? 0.747 5.203 16.494 1.00 92.31 93 LYS A CA 1
ATOM 758 C C . LYS A 1 93 ? 2.099 4.651 16.932 1.00 92.31 93 LYS A C 1
ATOM 760 O O . LYS A 1 93 ? 3.103 4.930 16.267 1.00 92.31 93 LYS A O 1
ATOM 765 N N . LYS A 1 94 ? 2.124 3.858 18.006 1.00 92.44 94 LYS A N 1
ATOM 766 C CA . LYS A 1 94 ? 3.325 3.160 18.470 1.00 92.44 94 LYS A CA 1
ATOM 767 C C . LYS A 1 94 ? 3.805 2.139 17.444 1.00 92.44 94 LYS A C 1
ATOM 769 O O . LYS A 1 94 ? 4.974 2.185 17.072 1.00 92.44 94 LYS A O 1
ATOM 774 N N . LEU A 1 95 ? 2.913 1.292 16.922 1.00 93.81 95 LEU A N 1
ATOM 775 C CA . LEU A 1 95 ? 3.277 0.274 15.923 1.00 93.81 95 LEU A CA 1
ATOM 776 C C . LEU A 1 95 ? 3.840 0.897 14.638 1.00 93.81 95 LEU A C 1
ATOM 778 O O . LEU A 1 95 ? 4.841 0.438 14.105 1.00 93.81 95 LEU A O 1
ATOM 782 N N . MET A 1 96 ? 3.265 2.009 14.177 1.00 93.19 96 MET A N 1
ATOM 783 C CA . MET A 1 96 ? 3.781 2.764 13.031 1.00 93.19 96 MET A CA 1
ATOM 784 C C . MET A 1 96 ? 5.065 3.553 13.324 1.00 93.19 96 MET A C 1
ATOM 786 O O . MET A 1 96 ? 5.564 4.220 12.421 1.00 93.19 96 MET A O 1
ATOM 790 N N . SER A 1 97 ? 5.578 3.563 14.552 1.00 88.75 97 SER A N 1
ATOM 791 C CA . SER A 1 97 ? 6.808 4.284 14.911 1.00 88.75 97 SER A CA 1
ATOM 792 C C . SER A 1 97 ? 7.992 3.347 15.154 1.00 88.75 97 SER A C 1
ATOM 794 O O . SER A 1 97 ? 9.129 3.810 15.163 1.00 88.75 97 SER A O 1
ATOM 796 N N . ASP A 1 98 ? 7.743 2.045 15.291 1.00 87.31 98 ASP A N 1
ATOM 797 C CA . ASP A 1 98 ? 8.743 1.037 15.630 1.00 87.31 98 ASP A CA 1
ATOM 798 C C . ASP A 1 98 ? 8.983 0.085 14.443 1.00 87.31 98 ASP A C 1
ATOM 800 O O . ASP A 1 98 ? 8.058 -0.479 13.858 1.00 87.31 98 ASP A O 1
ATOM 804 N N . GLU A 1 99 ? 10.251 -0.064 14.053 1.00 83.62 99 GLU A N 1
ATOM 805 C CA . GLU A 1 99 ? 10.657 -0.856 12.886 1.00 83.62 99 GLU A CA 1
ATOM 806 C C . GLU A 1 99 ? 10.460 -2.361 13.078 1.00 83.62 99 GLU A C 1
ATOM 808 O O . GLU A 1 99 ? 10.397 -3.089 12.085 1.00 83.62 99 GLU A O 1
ATOM 813 N N . ALA A 1 100 ? 10.324 -2.823 14.325 1.00 88.38 100 ALA A N 1
ATOM 814 C CA . ALA A 1 100 ? 10.008 -4.213 14.627 1.00 88.38 100 ALA A CA 1
ATOM 815 C C . ALA A 1 100 ? 8.635 -4.629 14.065 1.00 88.38 100 ALA A C 1
ATOM 817 O O . ALA A 1 100 ? 8.433 -5.796 13.727 1.00 88.38 100 ALA A O 1
ATOM 818 N N . TYR A 1 101 ? 7.706 -3.681 13.894 1.00 90.25 101 TYR A N 1
ATOM 819 C CA . TYR A 1 101 ? 6.357 -3.936 13.382 1.00 90.25 101 TYR A CA 1
ATOM 820 C C . TYR A 1 101 ? 6.270 -3.656 11.884 1.00 90.25 101 TYR A C 1
ATOM 822 O O . TYR A 1 101 ? 5.606 -2.726 11.418 1.00 90.25 101 TYR A O 1
ATOM 830 N N . TYR A 1 102 ? 6.944 -4.503 11.107 1.00 86.44 102 TYR A N 1
ATOM 831 C CA . TYR A 1 102 ? 7.023 -4.370 9.652 1.00 86.44 102 TYR A CA 1
ATOM 832 C C . TYR A 1 102 ? 5.647 -4.371 8.959 1.00 86.44 102 TYR A C 1
ATOM 834 O O . TYR A 1 102 ? 5.507 -3.774 7.894 1.00 86.44 102 TYR A O 1
ATOM 842 N N . GLU A 1 103 ? 4.613 -4.962 9.565 1.00 89.25 103 GLU A N 1
ATOM 843 C CA . GLU A 1 103 ? 3.241 -4.949 9.034 1.00 89.25 103 GLU A CA 1
ATOM 844 C C . GLU A 1 103 ? 2.650 -3.530 8.943 1.00 89.25 103 GLU A C 1
ATOM 846 O O . GLU A 1 103 ? 1.864 -3.228 8.046 1.00 89.25 103 GLU A O 1
ATOM 851 N N . TYR A 1 104 ? 3.104 -2.613 9.804 1.00 93.62 104 TYR A N 1
ATOM 852 C CA . TYR A 1 104 ? 2.697 -1.204 9.811 1.00 93.62 104 TYR A CA 1
ATOM 853 C C . TYR A 1 104 ? 3.660 -0.300 9.029 1.00 93.62 104 TYR A C 1
ATOM 855 O O . TYR A 1 104 ? 3.413 0.904 8.882 1.00 93.62 104 TYR A O 1
ATOM 863 N N . TRP A 1 105 ? 4.744 -0.859 8.480 1.00 92.81 105 TRP A N 1
ATOM 864 C CA . TRP A 1 105 ? 5.784 -0.102 7.782 1.00 92.81 105 TRP A CA 1
ATOM 865 C C . TRP A 1 105 ? 5.225 0.722 6.621 1.00 92.81 105 TRP A C 1
ATOM 867 O O . TRP A 1 105 ? 5.605 1.883 6.446 1.00 92.81 105 TRP A O 1
ATOM 877 N N . PHE A 1 106 ? 4.310 0.153 5.831 1.00 93.81 106 PHE A N 1
ATOM 878 C CA . PHE A 1 106 ? 3.775 0.863 4.673 1.00 93.81 106 PHE A CA 1
ATOM 879 C C . PHE A 1 106 ? 2.864 2.020 5.093 1.00 93.81 106 PHE A C 1
ATOM 881 O O . PHE A 1 106 ? 2.971 3.113 4.541 1.00 93.81 106 PHE A O 1
ATOM 888 N N . LEU A 1 107 ? 2.056 1.839 6.143 1.00 95.69 107 LEU A N 1
ATOM 889 C CA . LEU A 1 107 ? 1.262 2.922 6.729 1.00 95.69 107 LEU A CA 1
ATOM 890 C C . LEU A 1 107 ? 2.163 4.046 7.253 1.00 95.69 107 LEU A C 1
ATOM 892 O O . LEU A 1 107 ? 1.870 5.221 7.025 1.00 95.69 107 LEU A O 1
ATOM 896 N N . ARG A 1 108 ? 3.295 3.708 7.891 1.00 94.94 108 ARG A N 1
ATOM 897 C CA . ARG A 1 108 ? 4.313 4.688 8.306 1.00 94.94 108 ARG A CA 1
ATOM 898 C C . ARG A 1 108 ? 4.832 5.482 7.106 1.00 94.94 108 ARG A C 1
ATOM 900 O O . ARG A 1 108 ? 4.842 6.711 7.155 1.00 94.94 108 ARG A O 1
ATOM 907 N N . ARG A 1 109 ? 5.191 4.802 6.010 1.00 94.25 109 ARG A N 1
ATOM 908 C CA . ARG A 1 109 ? 5.659 5.446 4.768 1.00 94.25 109 ARG A CA 1
ATOM 909 C C . ARG A 1 109 ? 4.602 6.322 4.107 1.00 94.25 109 ARG A C 1
ATOM 911 O O . ARG A 1 109 ? 4.933 7.397 3.614 1.00 94.25 109 ARG A O 1
ATOM 918 N N . LEU A 1 110 ? 3.338 5.906 4.106 1.00 96.19 110 LEU A N 1
ATOM 919 C CA . LEU A 1 110 ? 2.248 6.757 3.636 1.00 96.19 110 LEU A CA 1
ATOM 920 C C . LEU A 1 110 ? 2.138 8.007 4.518 1.00 96.19 110 LEU A C 1
ATOM 922 O O . LEU A 1 110 ? 2.177 9.114 3.994 1.00 96.19 110 LEU A O 1
ATOM 926 N N . LYS A 1 111 ? 2.106 7.871 5.848 1.00 96.12 111 LYS A N 1
ATOM 927 C CA . LYS A 1 111 ? 2.052 9.019 6.771 1.00 96.12 111 LYS A CA 1
ATOM 928 C C . LYS A 1 111 ? 3.187 10.022 6.528 1.00 96.12 111 LYS A C 1
ATOM 930 O O . LYS A 1 111 ? 2.935 11.224 6.496 1.00 96.12 111 LYS A O 1
ATOM 935 N N . GLU A 1 112 ? 4.416 9.542 6.342 1.00 95.00 112 GLU A N 1
ATOM 936 C CA . GLU A 1 112 ? 5.585 10.379 6.030 1.00 95.00 112 GLU A CA 1
ATOM 937 C C . GLU A 1 112 ? 5.426 11.138 4.704 1.00 95.00 112 GLU A C 1
ATOM 939 O O . GLU A 1 112 ? 5.750 12.323 4.630 1.00 95.00 112 GLU A O 1
ATOM 944 N N . ASN A 1 113 ? 4.892 10.484 3.668 1.00 95.25 113 ASN A N 1
ATOM 945 C CA . ASN A 1 113 ? 4.781 11.063 2.329 1.00 95.25 113 ASN A CA 1
ATOM 946 C C . ASN A 1 113 ? 3.582 12.017 2.177 1.00 95.25 113 ASN A C 1
ATOM 948 O O . ASN A 1 113 ? 3.699 13.019 1.470 1.00 95.25 113 ASN A O 1
ATOM 952 N N . ILE A 1 114 ? 2.454 11.710 2.827 1.00 95.75 114 ILE A N 1
ATOM 953 C CA . ILE A 1 114 ? 1.199 12.487 2.785 1.00 95.75 114 ILE A CA 1
ATOM 954 C C . ILE A 1 114 ? 1.213 13.645 3.794 1.00 95.75 114 ILE A C 1
ATOM 956 O O . ILE A 1 114 ? 0.590 14.689 3.571 1.00 95.75 114 ILE A O 1
ATOM 960 N N . GLY A 1 115 ? 1.928 13.458 4.906 1.00 95.50 115 GLY A N 1
ATOM 961 C CA . GLY A 1 115 ? 1.988 14.369 6.043 1.00 95.50 115 GLY A CA 1
ATOM 962 C C . GLY A 1 115 ? 1.043 13.965 7.180 1.00 95.50 115 GLY A C 1
ATOM 963 O O . GLY A 1 115 ? -0.094 13.545 6.961 1.00 95.50 115 GLY A O 1
ATOM 964 N N . ASN A 1 116 ? 1.507 14.153 8.422 1.00 93.81 116 ASN A N 1
ATOM 965 C CA . ASN A 1 116 ? 0.839 13.665 9.635 1.00 93.81 116 ASN A CA 1
ATOM 966 C C . ASN A 1 116 ? -0.623 14.130 9.759 1.00 93.81 116 ASN A C 1
ATOM 968 O O . ASN A 1 116 ? -1.506 13.311 9.987 1.00 93.81 116 ASN A O 1
ATOM 972 N N . LYS A 1 117 ? -0.892 15.429 9.562 1.00 93.75 117 LYS A N 1
ATOM 973 C CA . LYS A 1 117 ? -2.246 15.994 9.692 1.00 93.75 117 LYS A CA 1
ATOM 974 C C . LYS A 1 117 ? -3.233 15.360 8.704 1.00 93.75 117 LYS A C 1
ATOM 976 O O . LYS A 1 117 ? -4.297 14.917 9.113 1.00 93.75 117 LYS A O 1
ATOM 981 N N . ARG A 1 118 ? -2.865 15.303 7.418 1.00 95.06 118 ARG A N 1
ATOM 982 C CA . ARG A 1 118 ? -3.719 14.770 6.340 1.00 95.06 118 ARG A CA 1
ATOM 983 C C . ARG A 1 118 ? -3.944 13.266 6.481 1.00 95.06 118 ARG A C 1
ATOM 985 O O . ARG A 1 118 ? -5.036 12.788 6.211 1.00 95.06 118 ARG A O 1
ATOM 992 N N . PHE A 1 119 ? -2.923 12.526 6.913 1.00 96.38 119 PHE A N 1
ATOM 993 C CA . PHE A 1 119 ? -3.020 11.078 7.077 1.00 96.38 119 PHE A CA 1
ATOM 994 C C . PHE A 1 119 ? -4.043 10.679 8.153 1.00 96.38 119 PHE A C 1
ATOM 996 O O . PHE A 1 119 ? -4.862 9.795 7.906 1.00 96.38 119 PHE A O 1
ATOM 1003 N N . TRP A 1 120 ? -4.015 11.350 9.312 1.00 94.75 120 TRP A N 1
ATOM 1004 C CA . TRP A 1 120 ? -4.901 11.066 10.450 1.00 94.75 120 TRP A CA 1
ATOM 1005 C C . TRP A 1 120 ? -6.277 11.734 10.366 1.00 94.75 120 TRP A C 1
ATOM 1007 O O . TRP A 1 120 ? -7.151 11.442 11.176 1.00 94.75 120 TRP A O 1
ATOM 1017 N N . GLU A 1 121 ? -6.497 12.624 9.401 1.00 93.69 121 GLU A N 1
ATOM 1018 C CA . GLU A 1 121 ? -7.781 13.297 9.225 1.00 93.69 121 GLU A CA 1
ATOM 1019 C C . GLU A 1 121 ? -8.921 12.282 9.029 1.00 93.69 121 GLU A C 1
ATOM 1021 O O . GLU A 1 121 ? -8.905 11.476 8.094 1.00 93.69 121 GLU A O 1
ATOM 1026 N N . GLY A 1 122 ? -9.936 12.322 9.896 1.00 87.94 122 GLY A N 1
ATOM 1027 C CA . GLY A 1 122 ? -11.065 11.383 9.868 1.00 87.94 122 GLY A CA 1
ATOM 1028 C C . GLY A 1 122 ? -10.769 9.996 10.457 1.00 87.94 122 GLY A C 1
ATOM 1029 O O . GLY A 1 122 ? -11.567 9.080 10.261 1.00 87.94 122 GLY A O 1
ATOM 1030 N N . VAL A 1 123 ? -9.641 9.828 11.154 1.00 91.62 123 VAL A N 1
ATOM 1031 C CA . VAL A 1 123 ? -9.383 8.684 12.039 1.00 91.62 123 VAL A CA 1
ATOM 1032 C C . VAL A 1 123 ? -9.748 9.099 13.465 1.00 91.62 123 VAL A C 1
ATOM 1034 O O . VAL A 1 123 ? -9.245 10.105 13.964 1.00 91.62 123 VAL A O 1
ATOM 1037 N N . SER A 1 124 ? -10.633 8.345 14.113 1.00 80.75 124 SER A N 1
ATOM 1038 C CA . SER A 1 124 ? -11.099 8.591 15.482 1.00 80.75 124 SER A CA 1
ATOM 1039 C C . SER A 1 124 ? -10.036 8.144 16.479 1.00 80.75 124 SER A C 1
ATOM 1041 O O . SER A 1 124 ? -10.116 7.064 17.054 1.00 80.75 124 SER A O 1
ATOM 1043 N N . LEU A 1 125 ? -9.003 8.965 16.639 1.00 70.50 125 LEU A N 1
ATOM 1044 C CA . LEU A 1 125 ? -7.988 8.761 17.662 1.00 70.50 125 LEU A CA 1
ATOM 1045 C C . LEU A 1 125 ? -8.642 8.949 19.037 1.00 70.50 125 LEU A C 1
ATOM 1047 O O . LEU A 1 125 ? -9.271 9.975 19.276 1.00 70.50 125 LEU A O 1
ATOM 1051 N N . THR A 1 126 ? -8.517 7.960 19.919 1.00 58.16 126 THR A N 1
ATOM 1052 C CA . THR A 1 126 ? -8.753 8.174 21.349 1.00 58.16 126 THR A CA 1
ATOM 1053 C C . THR A 1 126 ? -7.597 9.020 21.876 1.00 58.16 126 THR A C 1
ATOM 1055 O O . THR A 1 126 ? -6.438 8.635 21.679 1.00 58.16 126 THR A O 1
ATOM 1058 N N . ASP A 1 127 ? -7.913 10.185 22.439 1.00 51.22 127 ASP A N 1
ATOM 1059 C CA . ASP A 1 127 ? -6.946 11.055 23.122 1.00 51.22 127 ASP A CA 1
ATOM 1060 C C . ASP A 1 127 ? -6.389 10.396 24.392 1.00 51.22 127 ASP A C 1
ATOM 1062 O O . ASP A 1 127 ? -7.166 9.701 25.092 1.00 51.22 127 ASP A O 1
#

Secondary structure (DSSP, 8-state):
-HHHHHTT-SS-TTS-SSSSHHHHHHHHHHHTTPPP---SS------TTHHHHHTT--HHHHHHHHHHHHHHHHHHHHHHHHHHHHHTT--HHHHTT-TT-GGGHHHHHHHHHH-HHHHHTT-----

Sequence (127 aa):
REIVDKVGGLADLDYKTFGAEDTDLSWRISAHGYKLVVTSGVYVHHFKHKSSDENNLNRKKFCRVNNEVFYQKWKSVIKSFLNKEIQNGIDVKKLMSDEAYYEYWFLRRLKENIGNKRFWEGVSLTD